Protein AF-A0A478GLM0-F1 (afdb_monomer_lite)

Structure (mmCIF, N/CA/C/O backbone):
data_AF-A0A478GLM0-F1
#
_entry.id   AF-A0A478GLM0-F1
#
loop_
_atom_site.group_PDB
_atom_site.id
_atom_site.type_symbol
_atom_site.label_atom_id
_atom_site.label_alt_id
_a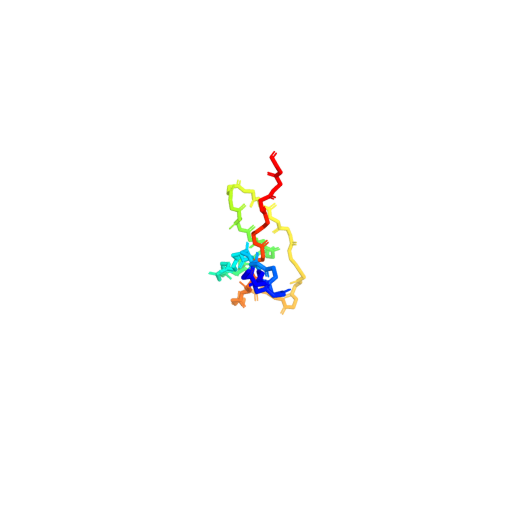tom_site.label_comp_id
_atom_site.label_asym_id
_atom_site.label_entity_id
_atom_site.label_seq_id
_atom_site.pdbx_PDB_ins_code
_atom_site.Cartn_x
_atom_site.Cartn_y
_atom_site.Cartn_z
_atom_site.occupancy
_atom_site.B_iso_or_equiv
_atom_site.auth_seq_id
_atom_site.auth_comp_id
_atom_site.auth_asym_id
_atom_site.auth_atom_id
_atom_site.pdbx_PDB_model_num
ATOM 1 N N . MET A 1 1 ? 29.573 -20.267 -19.403 1.00 57.56 1 MET A N 1
ATOM 2 C CA . MET A 1 1 ? 29.415 -19.562 -18.114 1.00 57.56 1 MET A CA 1
ATOM 3 C C . MET A 1 1 ? 27.927 -19.602 -17.797 1.00 57.56 1 MET A C 1
ATOM 5 O O . MET A 1 1 ? 27.180 -19.123 -18.643 1.00 57.56 1 MET A O 1
ATOM 9 N N . PRO A 1 2 ? 27.471 -20.293 -16.738 1.00 70.81 2 PRO A N 1
ATOM 10 C CA . PRO A 1 2 ? 26.041 -20.426 -16.478 1.00 70.81 2 PRO A CA 1
ATOM 11 C C . PRO A 1 2 ? 25.482 -19.076 -16.018 1.00 70.81 2 PRO A C 1
ATOM 13 O O . PRO A 1 2 ? 26.134 -18.366 -15.251 1.00 70.81 2 PRO A O 1
ATOM 16 N N . LEU A 1 3 ? 24.311 -18.702 -16.533 1.00 68.12 3 LEU A N 1
ATOM 17 C CA . LEU A 1 3 ? 23.567 -17.548 -16.034 1.00 68.12 3 LEU A CA 1
ATOM 18 C C . LEU A 1 3 ? 23.105 -17.859 -14.602 1.00 68.12 3 LEU A C 1
ATOM 20 O O . LEU A 1 3 ? 22.773 -19.014 -14.329 1.00 68.12 3 LEU A O 1
ATOM 24 N N . PRO A 1 4 ? 23.112 -16.884 -13.679 1.00 65.56 4 PRO A N 1
ATOM 25 C CA . PRO A 1 4 ? 22.536 -17.097 -12.360 1.00 65.56 4 PRO A CA 1
ATOM 26 C C . PRO A 1 4 ? 21.057 -17.490 -12.510 1.00 65.56 4 PRO A C 1
ATOM 28 O O . PRO A 1 4 ? 20.300 -16.796 -13.183 1.00 65.56 4 PRO A O 1
ATOM 31 N N . ASP A 1 5 ? 20.669 -18.604 -11.884 1.00 67.75 5 ASP A N 1
ATOM 32 C CA . ASP A 1 5 ? 19.309 -19.181 -11.901 1.00 67.75 5 ASP A CA 1
ATOM 33 C C . ASP A 1 5 ? 18.243 -18.237 -11.310 1.00 67.75 5 ASP A C 1
ATOM 35 O O . ASP A 1 5 ? 17.040 -18.419 -11.489 1.00 67.75 5 ASP A O 1
ATOM 39 N N . THR A 1 6 ? 18.677 -17.199 -10.595 1.00 65.06 6 THR A N 1
ATOM 40 C CA . THR A 1 6 ? 17.793 -16.219 -9.977 1.00 65.06 6 THR A CA 1
ATOM 41 C C . THR A 1 6 ? 17.426 -15.147 -10.996 1.00 65.06 6 THR A C 1
ATOM 43 O O . THR A 1 6 ? 18.176 -14.192 -11.209 1.00 65.06 6 THR A O 1
ATOM 46 N N . GLY A 1 7 ? 16.254 -15.285 -11.617 1.00 62.47 7 GLY A N 1
ATOM 47 C CA . GLY A 1 7 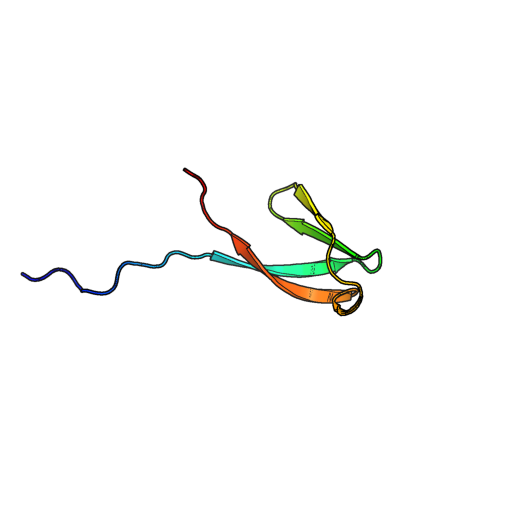? 15.626 -14.182 -12.339 1.00 62.47 7 GLY A CA 1
ATOM 48 C C . GLY A 1 7 ? 15.550 -12.953 -11.430 1.00 62.47 7 GLY A C 1
ATOM 49 O O . GLY A 1 7 ? 15.112 -13.052 -10.283 1.00 62.47 7 GLY A O 1
ATOM 50 N N . PHE A 1 8 ? 16.023 -11.803 -11.912 1.00 58.00 8 PHE A N 1
ATOM 51 C CA . PHE A 1 8 ? 15.909 -10.547 -11.178 1.00 58.00 8 PHE A CA 1
ATOM 52 C C . PHE A 1 8 ? 14.424 -10.218 -11.011 1.00 58.00 8 PHE A C 1
ATOM 54 O O . PHE A 1 8 ? 13.775 -9.740 -11.939 1.00 58.00 8 PHE A O 1
ATOM 61 N N . TYR A 1 9 ? 13.870 -10.490 -9.832 1.00 60.00 9 TYR A N 1
ATOM 62 C CA . TYR A 1 9 ? 12.546 -10.014 -9.463 1.00 6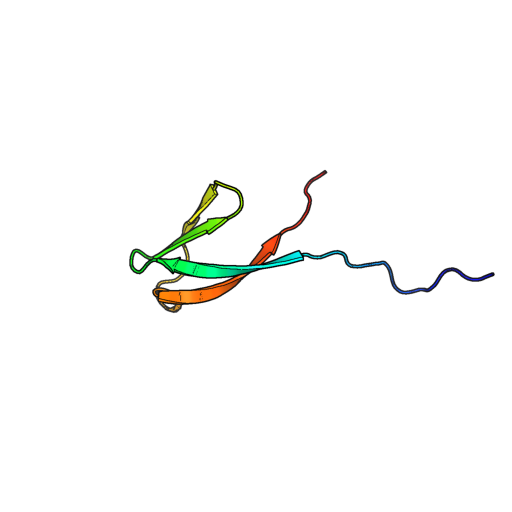0.00 9 TYR A CA 1
ATOM 63 C C . TYR A 1 9 ? 12.674 -8.535 -9.097 1.00 60.00 9 TYR A C 1
ATOM 65 O O . TYR A 1 9 ? 12.806 -8.178 -7.928 1.00 60.00 9 TYR A O 1
ATOM 73 N N . THR A 1 10 ? 12.690 -7.661 -10.104 1.00 63.38 10 THR A N 1
ATOM 74 C CA . THR A 1 10 ? 12.583 -6.212 -9.895 1.00 63.38 10 THR A CA 1
ATOM 75 C C . THR A 1 10 ? 11.128 -5.883 -9.579 1.00 63.38 10 THR A C 1
ATOM 77 O O . THR A 1 10 ? 10.426 -5.282 -10.381 1.00 63.38 10 THR A O 1
ATOM 80 N N . SER A 1 11 ? 10.639 -6.335 -8.426 1.00 66.94 11 SER A N 1
ATOM 81 C CA . SER A 1 11 ? 9.409 -5.777 -7.871 1.00 66.94 11 SER A CA 1
ATOM 82 C C . SER A 1 11 ? 9.764 -4.619 -6.976 1.00 66.94 11 SER A C 1
ATOM 84 O O . SER A 1 11 ? 10.546 -4.752 -6.034 1.00 66.94 11 SER A O 1
ATOM 86 N N . TYR A 1 12 ? 9.193 -3.474 -7.309 1.00 73.81 12 TYR A N 1
ATOM 87 C CA . TYR A 1 12 ? 9.315 -2.275 -6.515 1.00 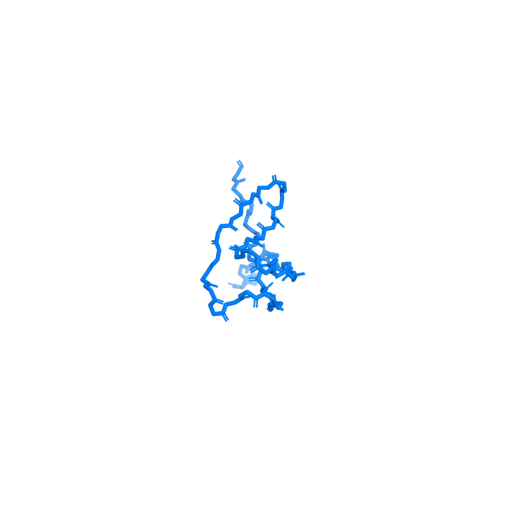73.81 12 TYR A CA 1
ATOM 88 C C . TYR A 1 12 ? 8.161 -2.248 -5.517 1.00 73.81 12 TYR A C 1
ATOM 90 O O . TYR A 1 12 ? 7.009 -2.462 -5.892 1.00 73.81 12 TYR A O 1
ATOM 98 N N . PHE A 1 13 ? 8.467 -2.011 -4.245 1.00 81.38 13 PHE A N 1
ATOM 99 C CA . PHE A 1 13 ? 7.452 -1.779 -3.226 1.00 81.38 13 PHE A CA 1
ATOM 100 C C . PHE A 1 13 ? 7.578 -0.344 -2.740 1.00 81.38 13 PHE A C 1
ATOM 102 O O . PHE A 1 13 ? 8.665 0.067 -2.335 1.00 81.38 13 PHE A O 1
ATOM 109 N N . ASP A 1 14 ? 6.472 0.390 -2.764 1.00 83.38 14 ASP A N 1
ATOM 110 C CA . ASP A 1 14 ? 6.370 1.718 -2.16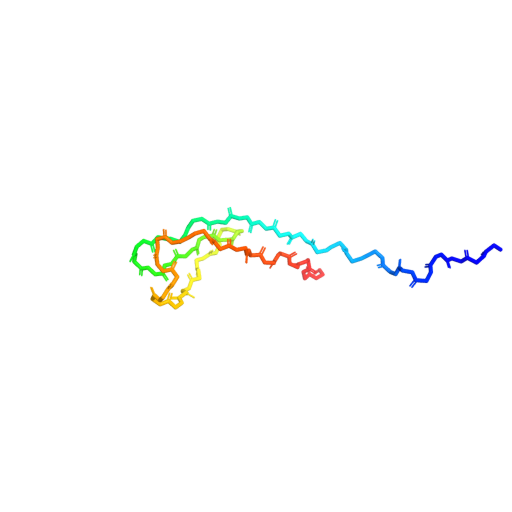5 1.00 83.38 14 ASP A CA 1
ATOM 111 C C . ASP A 1 14 ? 5.603 1.636 -0.839 1.00 83.38 14 ASP A C 1
ATOM 113 O O . ASP A 1 14 ? 4.727 0.783 -0.682 1.00 83.38 14 ASP A O 1
ATOM 117 N N . ILE A 1 15 ? 5.942 2.485 0.132 1.00 87.62 15 ILE A N 1
ATOM 118 C CA . ILE A 1 15 ? 5.238 2.549 1.414 1.00 87.62 15 ILE A CA 1
ATOM 119 C C . ILE A 1 15 ? 4.387 3.809 1.418 1.00 87.62 15 ILE A C 1
ATOM 121 O O . ILE A 1 15 ? 4.894 4.923 1.539 1.00 87.62 15 ILE A O 1
ATOM 125 N N . HIS A 1 16 ? 3.077 3.609 1.401 1.00 88.06 16 HIS A N 1
ATOM 126 C CA . HIS A 1 16 ? 2.109 4.691 1.393 1.00 88.06 16 HIS A CA 1
ATOM 127 C C . HIS A 1 16 ? 1.278 4.700 2.677 1.00 88.06 16 HIS A C 1
ATOM 129 O O . HIS A 1 16 ? 0.957 3.658 3.255 1.00 88.06 16 HIS A O 1
ATOM 135 N N . HIS A 1 17 ? 0.905 5.901 3.122 1.00 90.38 17 HIS A N 1
ATOM 136 C CA . HIS A 1 17 ? -0.040 6.087 4.221 1.00 90.38 17 HIS A CA 1
ATOM 137 C C . HIS A 1 17 ? -1.468 6.068 3.682 1.00 90.38 17 HIS A C 1
ATOM 139 O O . HIS A 1 17 ? -1.806 6.810 2.760 1.00 90.38 17 HIS A O 1
ATOM 145 N N . VAL A 1 18 ? -2.303 5.203 4.250 1.00 90.31 18 VAL A N 1
ATOM 146 C CA . VAL A 1 18 ? -3.719 5.125 3.906 1.00 90.31 18 VAL A CA 1
ATOM 147 C C . VAL A 1 18 ? -4.460 6.284 4.558 1.00 90.31 18 VAL A C 1
ATOM 149 O O . VAL A 1 18 ? -4.417 6.460 5.779 1.00 90.31 18 VAL A O 1
ATOM 152 N N . SER A 1 19 ? -5.216 7.028 3.755 1.00 89.56 19 SER A N 1
ATOM 153 C CA . SER A 1 19 ? -6.074 8.092 4.267 1.00 89.56 19 SER A CA 1
ATOM 154 C C . SER A 1 19 ? -7.206 7.520 5.120 1.00 89.56 19 SER A C 1
ATOM 156 O O . SER A 1 19 ? -7.708 6.424 4.878 1.00 89.56 19 SER A O 1
ATOM 158 N N . TRP A 1 20 ? -7.640 8.272 6.129 1.00 89.75 20 TRP A N 1
ATOM 159 C CA . TRP A 1 20 ? -8.692 7.831 7.052 1.00 89.75 20 TRP A CA 1
ATOM 160 C C . TRP A 1 20 ? -10.047 7.575 6.380 1.00 89.75 20 TRP A C 1
ATOM 162 O O . TRP A 1 20 ? -10.872 6.865 6.943 1.00 89.75 20 TRP A O 1
ATOM 172 N N . ASP A 1 21 ? -10.269 8.107 5.177 1.00 90.31 21 ASP A N 1
ATOM 173 C CA . ASP A 1 21 ? -11.441 7.812 4.351 1.00 90.31 21 ASP A CA 1
ATOM 174 C C . ASP A 1 21 ? -11.375 6.450 3.628 1.00 90.31 21 ASP A C 1
ATOM 176 O O . ASP A 1 21 ? -12.324 6.091 2.934 1.00 90.31 21 ASP A O 1
ATOM 180 N N . GLY A 1 22 ? -10.295 5.678 3.804 1.00 91.00 22 GLY A N 1
ATOM 181 C CA . GLY A 1 22 ? -10.147 4.328 3.249 1.00 91.00 22 GLY A CA 1
ATOM 182 C C . GLY A 1 22 ? -9.592 4.289 1.834 1.00 91.00 22 GLY A C 1
ATOM 183 O O . GLY A 1 22 ? -9.879 3.359 1.078 1.00 91.00 22 GLY A O 1
ATOM 184 N N . TYR A 1 23 ? -8.789 5.288 1.468 1.00 92.00 23 TYR A N 1
ATOM 185 C CA . TYR A 1 23 ? -8.186 5.372 0.145 1.00 92.00 23 TYR A CA 1
ATOM 186 C C . TYR A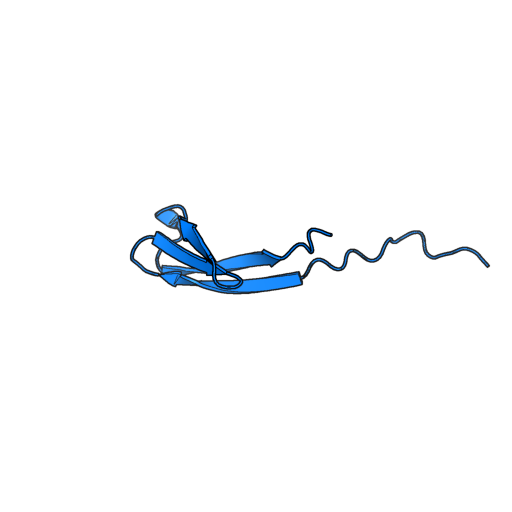 1 23 ? -6.687 5.652 0.194 1.00 92.00 23 TYR A C 1
ATOM 188 O O . TYR A 1 23 ? -6.157 6.234 1.143 1.00 92.00 23 TYR A O 1
ATOM 196 N N . ILE A 1 24 ? -6.017 5.247 -0.880 1.00 91.88 24 ILE A N 1
ATOM 197 C CA . ILE A 1 24 ? -4.588 5.433 -1.098 1.00 91.88 24 ILE A CA 1
ATOM 198 C C . ILE A 1 24 ? -4.325 5.864 -2.539 1.00 91.88 24 ILE A C 1
ATOM 200 O O . ILE A 1 24 ? -5.016 5.422 -3.460 1.00 91.88 24 ILE A O 1
ATOM 204 N N . GLU A 1 25 ? -3.338 6.731 -2.733 1.00 89.94 25 GLU A N 1
ATOM 205 C CA . GLU A 1 25 ? -2.933 7.222 -4.050 1.00 89.94 25 GLU A CA 1
ATOM 206 C C . GLU A 1 25 ? -1.629 6.548 -4.481 1.00 89.94 25 GLU A C 1
ATOM 208 O O . GLU A 1 25 ? -0.610 6.674 -3.807 1.00 89.94 25 GLU A O 1
ATOM 213 N N . VAL A 1 26 ? -1.662 5.833 -5.606 1.00 86.69 26 VAL A N 1
ATOM 214 C CA . VAL A 1 26 ? -0.530 5.072 -6.153 1.00 86.69 26 VAL A CA 1
ATOM 215 C C . VAL A 1 26 ? -0.400 5.400 -7.635 1.00 86.69 26 VAL A C 1
ATOM 217 O O . VAL A 1 26 ? -1.325 5.164 -8.414 1.00 86.69 26 VAL A O 1
ATOM 220 N N . GLY A 1 27 ? 0.741 5.965 -8.038 1.00 83.56 27 GLY A N 1
ATOM 221 C CA . GLY A 1 27 ? 1.008 6.293 -9.445 1.00 83.56 27 GLY A CA 1
ATOM 222 C C . GLY A 1 27 ? -0.035 7.227 -10.078 1.00 83.56 27 GLY A C 1
ATOM 223 O O . GLY A 1 27 ? -0.336 7.092 -11.258 1.00 83.56 27 GLY A O 1
ATOM 224 N N . GLY A 1 28 ? -0.639 8.123 -9.288 1.00 86.81 28 GLY A N 1
ATOM 225 C CA . GLY A 1 28 ? -1.706 9.030 -9.734 1.00 86.81 28 GLY A CA 1
ATOM 226 C C . GLY A 1 28 ? -3.112 8.416 -9.785 1.00 86.81 28 GLY A C 1
ATOM 227 O O . GLY A 1 28 ? -4.057 9.106 -10.154 1.00 86.81 28 GLY A O 1
ATOM 228 N N . ASN A 1 29 ? -3.269 7.147 -9.397 1.00 88.69 29 ASN A N 1
ATOM 229 C CA . ASN A 1 29 ? -4.561 6.473 -9.290 1.00 88.69 29 ASN A CA 1
ATOM 230 C C . ASN A 1 29 ? -4.972 6.316 -7.827 1.00 88.69 29 ASN A C 1
ATOM 232 O O . ASN A 1 29 ? -4.132 6.076 -6.960 1.00 88.69 29 ASN A O 1
ATOM 236 N N . ARG A 1 30 ? -6.277 6.406 -7.557 1.00 91.62 30 ARG A N 1
ATOM 237 C CA . ARG A 1 30 ? -6.831 6.257 -6.210 1.00 91.62 30 ARG A CA 1
ATOM 238 C C . ARG A 1 30 ? -7.483 4.891 -6.053 1.00 91.62 30 ARG A C 1
ATOM 240 O O . ARG A 1 30 ? -8.395 4.547 -6.800 1.00 91.62 30 ARG A O 1
ATOM 247 N N . TYR A 1 31 ? -7.044 4.152 -5.045 1.00 90.25 31 TYR A N 1
ATOM 248 C CA . TYR A 1 31 ? -7.523 2.810 -4.742 1.00 90.25 31 TYR A CA 1
ATOM 249 C C . TYR A 1 31 ? -8.232 2.793 -3.394 1.00 90.25 31 TYR A C 1
ATOM 251 O O . TYR A 1 31 ? -7.796 3.449 -2.448 1.00 90.25 31 TYR A O 1
ATOM 259 N N . SER A 1 32 ? -9.326 2.041 -3.308 1.00 91.06 32 SER A N 1
ATOM 260 C CA . SER A 1 32 ? -10.013 1.751 -2.050 1.00 91.06 32 SER A CA 1
ATOM 261 C C . SER A 1 32 ? -9.292 0.632 -1.308 1.00 91.06 32 SER A C 1
ATOM 263 O O . SER A 1 32 ? -8.941 -0.381 -1.919 1.00 91.06 32 SER A O 1
ATOM 265 N N . VAL A 1 33 ? -9.133 0.772 0.003 1.00 89.81 33 VAL A N 1
ATOM 266 C CA . VAL A 1 33 ? -8.537 -0.258 0.859 1.00 89.81 33 VAL A CA 1
ATOM 267 C C . VAL A 1 33 ? -9.509 -0.695 1.959 1.00 89.81 33 VAL A C 1
ATOM 269 O O . VAL A 1 33 ? -10.440 0.041 2.288 1.00 89.81 33 VAL A O 1
ATOM 272 N N . PRO A 1 34 ? -9.325 -1.895 2.537 1.00 92.00 34 PRO A N 1
ATOM 273 C CA . PRO A 1 34 ? -10.107 -2.338 3.685 1.00 92.00 34 PRO A CA 1
ATOM 274 C C . PRO A 1 34 ? -10.025 -1.357 4.857 1.00 92.00 34 PRO A C 1
ATOM 276 O O . PRO A 1 34 ? -8.951 -0.841 5.165 1.00 92.00 34 PRO A O 1
ATOM 279 N N . GLU A 1 35 ? -11.138 -1.186 5.574 1.00 88.44 35 GLU A N 1
ATOM 280 C CA . GLU A 1 35 ? -11.229 -0.276 6.726 1.00 88.44 35 GLU A CA 1
ATOM 281 C C . GLU A 1 35 ? -10.209 -0.607 7.826 1.00 88.44 35 GLU A C 1
ATOM 283 O O . GLU A 1 35 ? -9.684 0.274 8.502 1.00 88.44 35 GLU A O 1
ATOM 288 N N . SER A 1 36 ? -9.841 -1.885 7.947 1.00 90.06 36 SER A N 1
ATOM 289 C CA . SER A 1 36 ? -8.807 -2.350 8.871 1.00 90.06 36 SER A CA 1
ATOM 290 C C . SER A 1 36 ? -7.421 -1.761 8.604 1.00 90.06 36 SER A C 1
ATOM 292 O O . SER A 1 36 ? -6.555 -1.910 9.457 1.00 90.06 36 SER A O 1
ATOM 294 N N . LEU A 1 37 ? -7.189 -1.153 7.437 1.00 88.06 37 LEU A N 1
ATOM 295 C CA . LEU A 1 37 ? -5.930 -0.519 7.041 1.00 88.06 37 LEU A CA 1
ATOM 296 C C . LEU A 1 37 ? -6.019 1.017 7.021 1.00 88.06 37 LEU A C 1
ATOM 298 O O . LEU A 1 37 ? -5.008 1.669 6.765 1.00 88.06 37 LEU A O 1
ATOM 302 N N . CYS A 1 38 ? -7.183 1.613 7.310 1.00 92.06 38 CYS A N 1
ATOM 303 C CA . CYS A 1 38 ? -7.342 3.068 7.388 1.00 92.06 38 CYS A CA 1
ATOM 304 C C . CYS A 1 38 ? -6.359 3.684 8.392 1.00 92.06 38 CYS A C 1
ATOM 306 O O . CYS A 1 38 ? -6.253 3.229 9.531 1.00 92.06 38 CYS A O 1
ATOM 308 N N . GLY A 1 39 ? -5.636 4.727 7.974 1.00 89.19 39 GLY A N 1
ATOM 309 C CA . GLY A 1 39 ? -4.648 5.401 8.816 1.00 89.19 39 GLY A CA 1
ATOM 310 C C . GLY A 1 39 ? -3.348 4.619 9.037 1.00 89.19 39 GLY A C 1
ATOM 311 O O . GLY A 1 39 ? -2.502 5.085 9.804 1.00 89.19 39 GLY A O 1
ATOM 312 N N . GLN A 1 40 ? -3.158 3.465 8.388 1.00 91.31 40 GLN A N 1
ATOM 313 C CA . GLN A 1 40 ? -1.948 2.646 8.507 1.00 91.31 40 GLN A CA 1
ATOM 314 C C . GLN A 1 40 ? -0.996 2.846 7.323 1.00 91.31 40 GLN A C 1
ATOM 316 O O . GLN A 1 40 ? -1.379 3.319 6.254 1.00 91.31 40 GLN A O 1
ATOM 321 N N . LEU A 1 41 ? 0.270 2.483 7.530 1.00 90.44 41 LEU A N 1
ATOM 322 C CA . LEU A 1 41 ? 1.255 2.375 6.456 1.00 90.44 41 LEU A CA 1
ATOM 323 C C . LEU A 1 41 ? 1.099 1.016 5.779 1.00 90.44 41 LEU A C 1
ATOM 325 O O . LEU A 1 41 ? 1.134 -0.016 6.450 1.00 90.44 41 LEU A O 1
ATOM 329 N N . VAL A 1 42 ? 0.951 1.019 4.460 1.00 89.19 42 VAL A N 1
ATOM 330 C CA . VAL A 1 42 ? 0.831 -0.196 3.654 1.00 89.19 42 VAL A CA 1
ATOM 331 C C . VAL A 1 42 ? 1.895 -0.215 2.569 1.00 89.19 42 VAL A C 1
ATOM 333 O O . VAL A 1 42 ? 2.251 0.823 2.010 1.00 89.19 42 VAL A O 1
ATOM 336 N N . SER A 1 43 ? 2.394 -1.410 2.268 1.00 90.19 43 SER A N 1
ATOM 337 C CA . SER A 1 43 ? 3.318 -1.622 1.158 1.00 90.19 43 SER A CA 1
ATOM 338 C C . SER A 1 43 ? 2.532 -1.911 -0.114 1.00 90.19 43 SER A C 1
ATOM 340 O O . SER A 1 43 ? 1.730 -2.844 -0.156 1.00 90.19 43 SER A O 1
ATOM 342 N N . VAL A 1 44 ? 2.786 -1.138 -1.160 1.00 86.12 44 VAL A N 1
ATOM 343 C CA . VAL A 1 44 ? 2.159 -1.283 -2.469 1.00 86.12 44 VAL A CA 1
ATOM 344 C C . VAL A 1 44 ? 3.177 -1.851 -3.445 1.00 86.12 44 VAL A C 1
ATOM 346 O O . VAL A 1 44 ? 4.231 -1.260 -3.655 1.00 86.12 44 VAL A O 1
ATOM 349 N N . GLY A 1 45 ? 2.863 -3.003 -4.041 1.00 86.38 45 GLY A N 1
ATOM 350 C CA . GLY A 1 45 ? 3.665 -3.572 -5.122 1.00 86.38 45 GLY A CA 1
ATOM 351 C C . GLY A 1 45 ? 3.392 -2.835 -6.428 1.00 86.38 45 GLY A C 1
ATOM 352 O O . GLY A 1 45 ? 2.267 -2.863 -6.923 1.00 86.38 45 GLY A O 1
ATOM 353 N N . ILE A 1 46 ? 4.414 -2.185 -6.975 1.00 81.50 46 ILE A N 1
ATOM 354 C CA . ILE A 1 46 ? 4.370 -1.561 -8.293 1.00 81.50 46 ILE A CA 1
ATOM 355 C C . ILE A 1 46 ? 4.975 -2.552 -9.280 1.00 81.50 46 ILE A C 1
ATOM 357 O O . ILE A 1 46 ? 6.171 -2.853 -9.239 1.00 81.50 46 ILE A O 1
ATOM 361 N N . TYR A 1 47 ? 4.118 -3.058 -10.159 1.00 76.00 47 TYR A N 1
ATOM 362 C CA . TYR A 1 47 ? 4.504 -3.895 -11.283 1.00 76.00 47 TYR A CA 1
ATOM 363 C C . TYR A 1 47 ? 4.511 -3.032 -12.539 1.00 76.00 47 TYR A C 1
ATOM 365 O O . TYR A 1 47 ? 3.606 -2.222 -12.743 1.00 76.00 47 TYR A O 1
ATOM 373 N N . LEU A 1 48 ? 5.545 -3.191 -13.359 1.00 73.12 48 LEU A N 1
ATOM 374 C CA . LEU A 1 48 ? 5.558 -2.622 -14.697 1.00 73.12 48 LEU A CA 1
ATOM 375 C C . LEU A 1 48 ? 4.683 -3.525 -15.574 1.00 73.12 48 LEU A C 1
ATOM 377 O O . LEU A 1 48 ? 5.087 -4.643 -15.886 1.00 73.12 48 LEU A O 1
ATOM 381 N N . ASP A 1 49 ? 3.474 -3.066 -15.884 1.00 65.62 49 ASP A N 1
ATOM 382 C CA . ASP A 1 49 ? 2.712 -3.576 -17.027 1.00 65.62 49 ASP A CA 1
ATOM 383 C C . ASP A 1 49 ? 3.377 -3.004 -18.297 1.00 65.62 49 ASP A C 1
ATOM 385 O O . ASP A 1 49 ? 3.783 -1.839 -18.278 1.00 65.62 49 ASP A O 1
ATOM 389 N N . GLU A 1 50 ? 3.610 -3.849 -19.307 1.00 54.66 50 GLU A N 1
ATOM 390 C CA . GLU A 1 50 ? 4.519 -3.617 -20.456 1.00 54.66 50 GLU A CA 1
ATOM 391 C C . GLU A 1 50 ? 4.305 -2.310 -21.244 1.00 54.66 50 GLU A C 1
ATOM 393 O O . GLU A 1 50 ? 3.145 -1.954 -21.557 1.00 54.66 50 GLU A O 1
#

pLDDT: mean 81.36, std 11.58, range [54.66, 92.06]

Organism: Escherichia coli (NCBI:txid562)

Foldseek 3Di:
DDDPPDDPPPWDKDKWFAAQVQWTADPNDIDGHDNVRHRHIDIDTDDDDD

InterPro domains:
  IPR054353 Transposase for insertion sequence element IS21-like, C-terminal domain [PF22483] (3-49)

Sequence (50 aa):
MPLPDTGFYTSYFDIHHVSWDGYIEVGGNRYSVPESLCGQLVSVGIYLDE

Secondary structure (DSSP, 8-state):
-PPPSS-----EEEEEEPPTTSEEEETTEEEE--GGGTTSEEEEEE----

Radius of gyration: 15.42 Å; chains: 1; bounding box: 41×30×29 Å